Protein AF-A0A8E6EZR9-F1 (afdb_monomer_lite)

pLDDT: mean 89.99, std 11.42, range [38.41, 98.69]

Organism: NCBI:txid1123043

Foldseek 3Di:
DVVVLVVPQVVHDDDPVRVVVVVVLVVCLVVLVVLLVLLLVCLLVLLVQLLVVLCVVCVCLCVLVVCVSVVSSVVSSVLSNLLSVCLNVVPLPVCCVVPLVVVLVVLQVLQAFLVSLLSSLVSSLVSCVVRGDPSSNVSSVVSSVSSSVSSSPHDGGQAHSNRHGDDDPPPDD

Radius of gyration: 18.85 Å; chains: 1; bounding box: 46×44×54 Å

InterPro domains:
  IPR009050 Globin-like superfamily [SSF46458] (4-151)
  IPR038719 Phycobilisome, alpha/beta subunit superfamily [G3DSA:1.10.490.20] (5-151)

Structure (mmCIF, N/CA/C/O backbone):
data_AF-A0A8E6EZR9-F1
#
_entry.id   AF-A0A8E6EZR9-F1
#
loop_
_atom_site.group_PDB
_atom_site.id
_atom_site.type_symbol
_atom_site.label_atom_id
_atom_site.label_alt_id
_atom_site.label_comp_id
_atom_site.label_asym_id
_atom_site.label_entity_id
_atom_site.label_seq_id
_atom_site.pdbx_PDB_ins_code
_atom_site.Cartn_x
_atom_site.Cartn_y
_atom_site.Cartn_z
_atom_site.occupancy
_atom_site.B_iso_or_equiv
_atom_site.auth_seq_id
_atom_site.auth_comp_id
_atom_site.auth_asym_id
_atom_site.auth_atom_id
_atom_site.pdbx_PDB_model_num
ATOM 1 N N . MET A 1 1 ? -11.235 -4.257 12.225 1.00 74.94 1 MET A N 1
ATOM 2 C CA . MET A 1 1 ? -11.793 -4.256 13.586 1.00 74.94 1 MET A CA 1
ATOM 3 C C . MET A 1 1 ? -13.314 -4.415 13.587 1.00 74.94 1 MET A C 1
ATOM 5 O O . MET A 1 1 ? -13.759 -5.482 13.986 1.00 74.94 1 MET A O 1
ATOM 9 N N . LEU A 1 2 ? -14.113 -3.450 13.100 1.00 75.44 2 LEU A N 1
ATOM 10 C CA . LEU A 1 2 ? -15.592 -3.523 13.154 1.00 75.44 2 LEU A CA 1
ATOM 11 C C . LEU A 1 2 ? -16.175 -4.820 12.567 1.00 75.44 2 LEU A C 1
ATOM 13 O O . LEU A 1 2 ? -16.961 -5.485 13.233 1.00 75.44 2 LEU A O 1
ATOM 17 N N . LEU A 1 3 ? -15.728 -5.221 11.371 1.00 74.12 3 LEU A N 1
ATOM 18 C CA . LEU A 1 3 ? -16.128 -6.487 10.741 1.00 74.12 3 LEU A CA 1
ATOM 19 C C . LEU A 1 3 ? -15.802 -7.704 11.621 1.00 74.12 3 LEU A C 1
ATOM 21 O O . LEU A 1 3 ? -16.668 -8.536 11.846 1.00 74.12 3 LEU A O 1
ATOM 25 N N . SER A 1 4 ? -14.585 -7.771 12.175 1.00 74.31 4 SER A N 1
ATOM 26 C CA . SER A 1 4 ? -14.148 -8.868 13.058 1.00 74.31 4 SER A CA 1
ATOM 27 C C . SER A 1 4 ? -14.958 -8.931 14.352 1.00 74.31 4 SER A C 1
ATOM 29 O O . SER A 1 4 ? -15.249 -10.012 14.854 1.00 74.31 4 SER A O 1
ATOM 31 N N . VAL A 1 5 ? -15.334 -7.775 14.905 1.00 75.56 5 VAL A N 1
ATOM 32 C CA . VAL A 1 5 ? -16.193 -7.721 16.087 1.00 75.56 5 VAL A CA 1
ATOM 33 C C . VAL A 1 5 ? -17.591 -8.216 15.734 1.00 75.56 5 VAL A C 1
ATOM 35 O O . VAL A 1 5 ? -18.089 -9.106 16.410 1.00 75.56 5 VAL A O 1
ATOM 38 N N . MET A 1 6 ? -18.196 -7.717 14.653 1.00 75.62 6 MET A N 1
ATOM 39 C CA . MET A 1 6 ? -19.554 -8.102 14.250 1.00 75.62 6 MET A CA 1
ATOM 40 C C . MET A 1 6 ? -19.678 -9.589 13.899 1.00 75.62 6 MET A C 1
ATOM 42 O O . MET A 1 6 ? -20.659 -10.212 14.291 1.00 75.62 6 MET A O 1
ATOM 46 N N . THR A 1 7 ? -18.685 -10.186 13.235 1.00 75.25 7 THR A N 1
ATOM 47 C CA . THR A 1 7 ? -18.710 -11.622 12.904 1.00 75.25 7 THR A CA 1
ATOM 48 C C . THR A 1 7 ? -18.542 -12.529 14.126 1.00 75.25 7 THR A C 1
ATOM 50 O O . THR A 1 7 ? -18.990 -13.669 14.102 1.00 75.25 7 THR A O 1
ATOM 53 N N . LYS A 1 8 ? -17.942 -12.036 15.218 1.00 76.81 8 LYS A N 1
ATOM 54 C CA . LYS A 1 8 ? -17.732 -12.786 16.475 1.00 76.81 8 LYS A CA 1
ATOM 55 C C . LYS A 1 8 ? -18.881 -12.660 17.481 1.00 76.81 8 LYS A C 1
ATOM 57 O O . LYS A 1 8 ? -18.795 -13.236 18.573 1.00 76.81 8 LYS A O 1
ATOM 62 N N . LEU A 1 9 ? -19.917 -11.885 17.159 1.00 81.06 9 LEU A N 1
ATOM 63 C CA . LEU A 1 9 ? -21.064 -11.627 18.036 1.00 81.06 9 LEU A CA 1
ATOM 64 C C . LEU A 1 9 ? -22.177 -12.678 17.938 1.00 81.06 9 LEU A C 1
ATOM 66 O O . LEU A 1 9 ? -23.271 -12.410 18.416 1.00 81.06 9 LEU A O 1
ATOM 70 N N . ASP A 1 10 ? -21.903 -13.859 17.381 1.00 73.94 10 ASP A N 1
ATOM 71 C CA . ASP A 1 10 ? -22.851 -14.968 17.192 1.00 73.94 10 ASP A CA 1
ATOM 72 C C . ASP A 1 10 ? -23.812 -15.174 18.388 1.00 73.94 10 ASP A C 1
ATOM 74 O O . ASP A 1 10 ? -23.461 -15.768 19.408 1.00 73.94 10 ASP A O 1
ATOM 78 N N . GLY A 1 11 ? -25.002 -14.567 18.308 1.00 76.31 11 GLY A N 1
ATOM 79 C CA . GLY A 1 11 ? -26.046 -14.599 19.338 1.00 76.31 11 GLY A CA 1
ATOM 80 C C . GLY A 1 11 ? -25.739 -13.929 20.689 1.00 76.31 11 GLY A C 1
ATOM 81 O O . GLY A 1 11 ? -26.548 -14.052 21.608 1.00 76.31 11 GLY A O 1
ATOM 82 N N . ARG A 1 12 ? -24.614 -13.221 20.860 1.00 90.06 12 ARG A N 1
ATOM 83 C CA . ARG A 1 12 ? -24.206 -12.637 22.155 1.00 90.06 12 ARG A CA 1
ATOM 84 C C . ARG A 1 12 ? -23.952 -11.134 22.090 1.00 90.06 12 ARG A C 1
ATOM 86 O O . ARG A 1 12 ? -23.591 -10.579 21.059 1.00 90.06 12 ARG A O 1
ATOM 93 N N . TYR A 1 13 ? -24.032 -10.475 23.243 1.00 88.62 13 TYR A N 1
ATOM 94 C CA . TYR A 1 13 ? -23.598 -9.086 23.388 1.00 88.62 13 TYR A CA 1
ATOM 95 C C . TYR A 1 13 ? -22.071 -8.963 23.516 1.00 88.62 13 TYR A C 1
ATOM 97 O O . TYR A 1 13 ? -21.358 -9.915 23.860 1.00 88.62 13 TYR A O 1
ATOM 105 N N . LEU A 1 14 ? -21.567 -7.749 23.268 1.00 86.81 14 LEU A N 1
ATOM 106 C CA . LEU A 1 14 ? -20.156 -7.413 23.462 1.00 86.81 14 LEU A CA 1
ATOM 107 C C . LEU A 1 14 ? -19.743 -7.597 24.925 1.00 86.81 14 LEU A C 1
ATOM 109 O O . LEU A 1 14 ? -20.452 -7.190 25.848 1.00 86.81 14 LEU A O 1
ATOM 113 N N . LYS A 1 15 ? -18.548 -8.141 25.141 1.00 89.88 15 LYS A N 1
ATOM 114 C CA . LYS A 1 15 ? -17.879 -8.175 26.447 1.00 89.88 15 LYS A CA 1
ATOM 115 C C . LYS A 1 15 ? -17.248 -6.812 26.752 1.00 89.88 15 LYS A C 1
ATOM 117 O O . LYS A 1 15 ? -17.028 -5.998 25.857 1.00 89.88 15 LYS A O 1
ATOM 122 N N . SER A 1 16 ? -16.904 -6.558 28.018 1.00 89.75 16 SER A N 1
ATOM 123 C CA . SER A 1 16 ? -16.287 -5.285 28.438 1.00 89.75 16 SER A CA 1
ATOM 124 C C . SER A 1 16 ? -15.002 -4.957 27.674 1.00 89.75 16 SER A C 1
ATOM 126 O O . SER A 1 16 ? -14.818 -3.811 27.277 1.00 89.75 16 SER A O 1
ATOM 128 N N . ARG A 1 17 ? -14.160 -5.965 27.410 1.00 88.88 17 ARG A N 1
ATOM 129 C CA . ARG A 1 17 ? -12.937 -5.811 26.612 1.00 88.88 17 ARG A CA 1
ATOM 130 C C . ARG A 1 17 ? -13.237 -5.384 25.172 1.00 88.88 17 ARG A C 1
ATOM 132 O O . ARG A 1 17 ? -12.706 -4.386 24.718 1.00 88.88 17 ARG A O 1
ATOM 139 N N . GLU A 1 18 ? -14.165 -6.063 24.502 1.00 89.62 18 GLU A N 1
ATOM 140 C CA . GLU A 1 18 ? -14.526 -5.763 23.107 1.00 89.62 18 GLU A CA 1
ATOM 141 C C . GLU A 1 18 ? -15.159 -4.368 22.962 1.00 89.62 18 GLU A C 1
ATOM 143 O O . GLU A 1 18 ? -14.933 -3.678 21.971 1.00 89.62 18 GLU A O 1
ATOM 148 N N . ARG A 1 19 ? -15.914 -3.906 23.972 1.00 89.94 19 ARG A N 1
ATOM 149 C CA . ARG A 1 19 ? -16.398 -2.515 24.028 1.00 89.94 19 ARG A CA 1
ATOM 150 C C . ARG A 1 19 ? -15.259 -1.505 24.170 1.00 89.94 19 ARG A C 1
ATOM 152 O O . ARG A 1 19 ? -15.326 -0.437 23.564 1.00 89.94 19 ARG A O 1
ATOM 159 N N . ALA A 1 20 ? -14.248 -1.815 24.981 1.00 90.06 20 ALA A N 1
ATOM 160 C CA . ALA A 1 20 ? -13.077 -0.958 25.142 1.00 90.06 20 ALA A CA 1
ATOM 161 C C . ALA A 1 20 ? -12.277 -0.870 23.834 1.00 90.06 20 ALA A C 1
ATOM 163 O O . ALA A 1 20 ? -11.956 0.237 23.406 1.00 90.06 20 ALA A O 1
ATOM 164 N N . ASP A 1 21 ? -12.067 -2.002 23.158 1.00 88.75 21 ASP A N 1
ATOM 165 C CA . ASP A 1 21 ? -11.402 -2.068 21.851 1.00 88.75 21 ASP A CA 1
ATOM 166 C C . ASP A 1 21 ? -12.178 -1.257 20.794 1.00 88.75 21 ASP A C 1
ATOM 168 O O . ASP A 1 21 ? -11.597 -0.457 20.057 1.00 88.75 21 ASP A O 1
ATOM 172 N N . LEU A 1 22 ? -13.513 -1.374 20.776 1.00 90.44 22 LEU A N 1
ATOM 173 C CA . LEU A 1 22 ? -14.382 -0.576 19.906 1.00 90.44 22 LEU A CA 1
ATOM 174 C C . LEU A 1 22 ? -14.254 0.927 20.174 1.00 90.44 22 LEU A C 1
ATOM 176 O O . LEU A 1 22 ? -14.112 1.713 19.237 1.00 90.44 22 LEU A O 1
ATOM 180 N N . LYS A 1 23 ? -14.271 1.337 21.445 1.00 92.25 23 LYS A N 1
ATOM 181 C CA . LYS A 1 23 ? -14.110 2.743 21.832 1.00 92.25 23 LYS A CA 1
ATOM 182 C C . LYS A 1 23 ? -12.732 3.282 21.443 1.00 92.25 23 LYS A C 1
ATOM 184 O O . LYS A 1 23 ? -12.648 4.404 20.947 1.00 92.25 23 LYS A O 1
ATOM 189 N N . ALA A 1 24 ? -11.678 2.489 21.634 1.00 90.88 24 ALA A N 1
ATOM 190 C CA . ALA A 1 24 ? -10.321 2.849 21.239 1.00 90.88 24 ALA A CA 1
ATOM 191 C C . ALA A 1 24 ? -10.232 3.074 19.724 1.00 90.88 24 ALA A C 1
ATOM 193 O O . ALA A 1 24 ? -9.795 4.139 19.293 1.00 90.88 24 ALA A O 1
ATOM 194 N N . TYR A 1 25 ? -10.746 2.139 18.920 1.00 91.25 25 TYR A N 1
ATOM 195 C CA . TYR A 1 25 ? -10.793 2.287 17.465 1.00 91.25 25 TYR A CA 1
ATOM 196 C C . TYR A 1 25 ? -11.567 3.531 17.026 1.00 91.25 25 TYR A C 1
ATOM 198 O O . TYR A 1 25 ? -11.059 4.298 16.208 1.00 91.25 25 TYR A O 1
ATOM 206 N N . ILE A 1 26 ? -12.754 3.775 17.598 1.00 93.31 26 ILE A N 1
ATOM 207 C CA . ILE A 1 26 ? -13.555 4.974 17.300 1.00 93.31 26 ILE A CA 1
ATOM 208 C C . ILE A 1 26 ? -12.745 6.248 17.570 1.00 93.31 26 ILE A C 1
ATOM 210 O O . ILE A 1 26 ? -12.781 7.177 16.763 1.00 93.31 26 ILE A O 1
ATOM 214 N N . GLY A 1 27 ? -11.947 6.266 18.642 1.00 93.69 27 GLY A N 1
ATOM 215 C CA . GLY A 1 27 ? -11.024 7.362 18.944 1.00 93.69 27 GLY A CA 1
ATOM 216 C C . GLY A 1 27 ? -9.974 7.623 17.854 1.00 93.69 27 GLY A C 1
ATOM 217 O O . GLY A 1 27 ? -9.514 8.753 17.715 1.00 93.69 27 GLY A O 1
ATOM 218 N N . THR A 1 28 ? -9.633 6.623 17.035 1.00 93.69 28 THR A N 1
ATOM 219 C CA . THR A 1 28 ? -8.653 6.752 15.938 1.00 93.69 28 THR A CA 1
ATOM 220 C C . THR A 1 28 ? -9.266 7.132 14.586 1.00 93.69 28 THR A C 1
ATOM 222 O O . THR A 1 28 ? -8.535 7.557 13.688 1.00 93.69 28 THR A O 1
ATOM 225 N N . ILE A 1 29 ? -10.592 7.017 14.420 1.00 94.56 29 ILE A N 1
ATOM 226 C CA . ILE A 1 29 ? -11.272 7.159 13.117 1.00 94.56 29 ILE A CA 1
ATOM 227 C C . ILE A 1 29 ? -10.974 8.501 12.454 1.00 94.56 29 ILE A C 1
ATOM 229 O O . ILE A 1 29 ? -10.740 8.543 11.249 1.00 94.56 29 ILE A O 1
ATOM 233 N N . ARG A 1 30 ? -10.955 9.600 13.219 1.00 95.81 30 ARG A N 1
ATOM 234 C CA . ARG A 1 30 ? -10.689 10.931 12.657 1.00 95.81 30 ARG A CA 1
ATOM 235 C C . ARG A 1 30 ? -9.310 10.991 11.999 1.00 95.81 30 ARG A C 1
ATOM 237 O O . ARG A 1 30 ? -9.210 11.439 10.862 1.00 95.81 30 ARG A O 1
ATOM 244 N N . ASN A 1 31 ? -8.280 10.497 12.683 1.00 96.06 31 ASN A N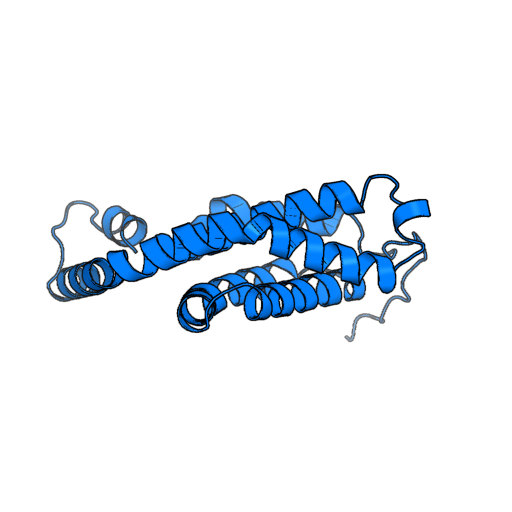 1
ATOM 245 C CA . ASN A 1 31 ? -6.910 10.504 12.172 1.00 96.06 31 ASN A CA 1
ATOM 246 C C . ASN A 1 31 ? -6.770 9.560 10.974 1.00 96.06 31 ASN A C 1
ATOM 248 O O . ASN A 1 31 ? -6.219 9.954 9.951 1.00 96.06 31 ASN A O 1
ATOM 252 N N . ARG A 1 32 ? -7.352 8.354 11.054 1.00 96.94 32 ARG A N 1
ATOM 253 C CA . ARG A 1 32 ? -7.365 7.393 9.938 1.00 96.94 32 ARG A CA 1
ATOM 254 C C . ARG A 1 32 ? -8.089 7.942 8.712 1.00 96.94 32 ARG A C 1
ATOM 256 O O . ARG A 1 32 ? -7.632 7.713 7.600 1.00 96.94 32 ARG A O 1
ATOM 263 N N . ARG A 1 33 ? -9.184 8.686 8.893 1.00 97.44 33 ARG A N 1
ATOM 264 C CA . ARG A 1 33 ? -9.895 9.355 7.795 1.00 97.44 33 ARG A CA 1
ATOM 265 C C . ARG A 1 33 ? -9.042 10.452 7.159 1.00 97.44 33 ARG A C 1
ATOM 267 O O . ARG A 1 33 ? -8.943 10.490 5.940 1.00 97.44 33 ARG A O 1
ATOM 274 N N . THR A 1 34 ? -8.409 11.310 7.958 1.00 98.19 34 THR A N 1
ATOM 275 C CA . THR A 1 34 ? -7.500 12.343 7.432 1.00 98.19 34 THR A CA 1
ATOM 276 C C . THR A 1 34 ? -6.363 11.716 6.622 1.00 98.19 34 THR A C 1
ATOM 278 O O . THR A 1 34 ? -6.114 12.137 5.493 1.00 98.19 34 THR A O 1
ATOM 281 N N . ALA A 1 35 ? -5.735 10.668 7.162 1.00 98.38 35 ALA A N 1
ATOM 282 C CA . ALA A 1 35 ? -4.708 9.894 6.472 1.00 98.38 35 ALA A CA 1
ATOM 283 C C . ALA A 1 35 ? -5.244 9.270 5.174 1.00 98.38 35 ALA A C 1
ATOM 285 O O . ALA A 1 35 ? -4.608 9.360 4.129 1.00 98.38 35 ALA A O 1
ATOM 286 N N . TYR A 1 36 ? -6.449 8.698 5.204 1.00 98.38 36 TYR A N 1
ATOM 287 C CA . TYR A 1 36 ? -7.104 8.123 4.029 1.00 98.38 36 TYR A CA 1
ATOM 288 C C . TYR A 1 36 ? -7.313 9.152 2.908 1.00 98.38 36 TYR A C 1
ATOM 290 O O . TYR A 1 36 ? -6.994 8.882 1.750 1.00 98.38 36 TYR A O 1
ATOM 298 N N . ASP A 1 37 ? -7.799 10.348 3.246 1.00 98.38 37 ASP A N 1
ATOM 299 C CA . ASP A 1 37 ? -8.022 11.432 2.283 1.00 98.38 37 ASP A CA 1
ATOM 300 C C . ASP A 1 37 ? -6.700 11.972 1.703 1.00 98.38 37 ASP A C 1
ATOM 302 O O . ASP A 1 37 ? -6.632 12.380 0.539 1.00 98.38 37 ASP A O 1
ATOM 306 N N . GLU A 1 38 ? -5.624 11.979 2.491 1.00 98.62 38 GLU A N 1
ATOM 307 C CA . GLU A 1 38 ? -4.275 12.261 1.998 1.00 98.62 38 GLU A CA 1
ATOM 308 C C . GLU A 1 38 ? -3.796 11.184 1.018 1.00 98.62 38 GLU A C 1
ATOM 310 O O . GLU A 1 38 ? -3.457 11.513 -0.122 1.00 98.62 38 GLU A O 1
ATOM 315 N N . ILE A 1 39 ? -3.841 9.908 1.417 1.00 98.62 39 ILE A N 1
ATOM 316 C CA . ILE A 1 39 ? -3.394 8.780 0.591 1.00 98.62 39 ILE A CA 1
ATOM 317 C C . ILE A 1 39 ? -4.148 8.759 -0.735 1.00 98.62 39 ILE A C 1
ATOM 319 O O . ILE A 1 39 ? -3.526 8.654 -1.787 1.00 98.62 39 ILE A O 1
ATOM 323 N N . ARG A 1 40 ? -5.470 8.963 -0.718 1.00 98.19 40 ARG A N 1
ATOM 324 C CA . ARG A 1 40 ? -6.290 9.031 -1.935 1.00 98.19 40 ARG A CA 1
ATOM 325 C C . ARG A 1 40 ? -5.783 10.079 -2.933 1.00 98.19 40 ARG A C 1
ATOM 327 O O . ARG A 1 40 ? -5.825 9.841 -4.135 1.00 98.19 40 ARG A O 1
ATOM 334 N N . ARG A 1 41 ? -5.313 11.237 -2.459 1.00 98.44 41 ARG A N 1
ATOM 335 C CA . ARG A 1 41 ? -4.768 12.307 -3.318 1.00 98.44 41 ARG A CA 1
ATOM 336 C C . ARG A 1 41 ? -3.347 12.014 -3.798 1.00 98.44 41 ARG A C 1
ATOM 338 O O . ARG A 1 41 ? -2.942 12.534 -4.833 1.00 98.44 41 ARG A O 1
ATOM 345 N N . LYS A 1 42 ? -2.590 11.215 -3.046 1.00 98.50 42 LYS A N 1
ATOM 346 C CA . LYS A 1 42 ? -1.176 10.911 -3.306 1.00 98.50 42 LYS A CA 1
ATOM 347 C C . LYS A 1 42 ? -0.940 9.551 -3.966 1.00 98.50 42 LYS A C 1
ATOM 349 O O . LYS A 1 42 ? 0.166 9.310 -4.433 1.00 98.50 42 LYS A O 1
ATOM 354 N N . ALA A 1 43 ? -1.959 8.700 -4.084 1.00 98.19 43 ALA A N 1
ATOM 355 C CA . ALA A 1 43 ? -1.831 7.351 -4.633 1.00 98.19 43 ALA A CA 1
ATOM 356 C C . ALA A 1 43 ? -1.287 7.329 -6.071 1.00 98.19 43 ALA A C 1
ATOM 358 O O . ALA A 1 43 ? -0.446 6.491 -6.391 1.00 98.19 43 ALA A O 1
ATOM 359 N N . LEU A 1 44 ? -1.737 8.250 -6.933 1.00 98.25 44 LEU A N 1
ATOM 360 C CA . LEU A 1 44 ? -1.230 8.341 -8.305 1.00 98.25 44 LEU A CA 1
ATOM 361 C C . LEU A 1 44 ? 0.221 8.860 -8.347 1.00 98.25 44 LEU A C 1
ATOM 363 O O . LEU A 1 44 ? 1.049 8.151 -8.914 1.00 98.25 44 LEU A O 1
ATOM 367 N N . PRO A 1 45 ? 0.575 9.985 -7.688 1.00 98.50 45 PRO A N 1
ATOM 368 C CA . PRO A 1 45 ? 1.972 10.413 -7.565 1.00 98.50 45 PRO A CA 1
ATOM 369 C C . PRO A 1 45 ? 2.922 9.328 -7.036 1.00 98.50 45 PRO A C 1
ATOM 371 O O . PRO A 1 45 ? 4.022 9.159 -7.557 1.00 98.50 45 PRO A O 1
ATOM 374 N N . VAL A 1 46 ? 2.487 8.547 -6.040 1.00 98.69 46 VAL A N 1
ATOM 375 C CA . VAL A 1 46 ? 3.249 7.399 -5.524 1.00 98.69 46 VAL A CA 1
ATOM 376 C C . VAL A 1 46 ? 3.485 6.370 -6.630 1.00 98.69 46 VAL A C 1
ATOM 378 O O . VAL A 1 46 ? 4.622 5.961 -6.852 1.00 98.69 46 VAL A O 1
ATOM 381 N N . ALA A 1 47 ? 2.434 5.964 -7.348 1.00 98.62 47 ALA A N 1
ATOM 382 C CA . ALA A 1 47 ? 2.547 4.984 -8.424 1.00 98.62 47 ALA A CA 1
ATOM 383 C C . ALA A 1 47 ? 3.456 5.465 -9.566 1.00 98.62 47 ALA A C 1
ATOM 385 O O . ALA A 1 47 ? 4.298 4.706 -10.045 1.00 98.62 47 ALA A O 1
ATOM 386 N N . GLU A 1 48 ? 3.334 6.727 -9.971 1.00 98.31 48 GLU A N 1
ATOM 387 C CA . GLU A 1 48 ? 4.193 7.339 -10.989 1.00 98.31 48 GLU A CA 1
ATOM 388 C C . GLU A 1 48 ? 5.661 7.361 -10.552 1.00 98.31 48 GLU A C 1
ATOM 390 O O . GLU A 1 48 ? 6.535 6.993 -11.339 1.00 98.31 48 GLU A O 1
ATOM 395 N N . GLY A 1 49 ? 5.931 7.702 -9.288 1.00 98.56 49 GLY A N 1
ATOM 396 C CA . GLY A 1 49 ? 7.273 7.656 -8.711 1.00 98.56 49 GLY A CA 1
ATOM 397 C C . GLY A 1 49 ? 7.879 6.250 -8.733 1.00 98.56 49 GLY A C 1
ATOM 398 O O . GLY A 1 49 ? 9.040 6.085 -9.110 1.00 98.56 49 GLY A O 1
ATOM 399 N N . VAL A 1 50 ? 7.087 5.221 -8.408 1.00 98.62 50 VAL A N 1
ATOM 400 C CA . VAL A 1 50 ? 7.542 3.820 -8.466 1.00 98.62 50 VAL A CA 1
ATOM 401 C C . VAL A 1 50 ? 7.904 3.434 -9.893 1.00 98.62 50 VAL A C 1
ATOM 403 O O . VAL A 1 50 ? 8.989 2.914 -10.148 1.00 98.62 50 VAL A O 1
ATOM 406 N N . ILE A 1 51 ? 7.015 3.712 -10.846 1.00 98.25 51 ILE A N 1
ATOM 407 C CA . ILE A 1 51 ? 7.233 3.341 -12.244 1.00 98.25 51 ILE A CA 1
ATOM 408 C C . ILE A 1 51 ? 8.385 4.129 -12.873 1.00 98.25 51 ILE A C 1
ATOM 410 O O . ILE A 1 51 ? 9.122 3.565 -13.682 1.00 98.25 51 ILE A O 1
ATOM 414 N N . ALA A 1 52 ? 8.604 5.385 -12.482 1.00 98.06 52 ALA A N 1
ATOM 415 C CA . ALA A 1 52 ? 9.769 6.151 -12.913 1.00 98.06 52 ALA A CA 1
ATOM 416 C C . ALA A 1 52 ? 11.085 5.481 -12.480 1.00 98.06 52 ALA A C 1
ATOM 418 O O . ALA A 1 52 ? 12.005 5.358 -13.290 1.00 98.06 52 ALA A O 1
ATOM 419 N N . GLU A 1 53 ? 11.166 4.987 -11.243 1.00 97.62 53 GLU A N 1
ATOM 420 C CA . GLU A 1 53 ? 12.336 4.247 -10.757 1.00 97.62 53 GLU A CA 1
ATOM 421 C C . GLU A 1 53 ? 12.500 2.893 -11.460 1.00 97.62 53 GLU A C 1
ATOM 423 O O . GLU A 1 53 ? 13.611 2.538 -11.868 1.00 97.62 53 GLU A O 1
ATOM 428 N N . GLN A 1 54 ? 11.403 2.169 -11.704 1.00 96.88 54 GLN A N 1
ATOM 429 C CA . GLN A 1 54 ? 11.463 0.905 -12.445 1.00 96.88 54 GLN A CA 1
ATOM 430 C C . GLN A 1 54 ? 11.903 1.092 -13.898 1.00 96.88 54 GLN A C 1
ATOM 432 O O . GLN A 1 54 ? 12.704 0.306 -14.397 1.00 96.88 54 GLN A O 1
ATOM 437 N N . ARG A 1 55 ? 11.453 2.155 -14.577 1.00 95.81 55 ARG A N 1
ATOM 438 C CA . ARG A 1 55 ? 11.893 2.482 -15.944 1.00 95.81 55 ARG A CA 1
ATOM 439 C C . ARG A 1 55 ? 13.395 2.744 -16.022 1.00 95.81 55 ARG A C 1
ATOM 441 O O . ARG A 1 55 ? 14.024 2.328 -16.991 1.00 95.81 55 ARG A O 1
ATOM 448 N N . LYS A 1 56 ? 13.972 3.405 -15.012 1.00 96.12 56 LYS A N 1
ATOM 449 C CA . LYS A 1 56 ? 15.423 3.643 -14.936 1.00 96.12 56 LYS A CA 1
ATOM 450 C C . LYS A 1 56 ? 16.199 2.348 -14.697 1.00 96.12 56 LYS A C 1
ATOM 452 O O . LYS A 1 56 ? 17.240 2.146 -15.311 1.00 96.12 56 LYS A O 1
ATOM 457 N N . ARG A 1 57 ? 15.703 1.485 -13.803 1.00 96.31 57 ARG A N 1
ATOM 458 C CA . ARG A 1 57 ? 16.393 0.249 -13.402 1.00 96.31 57 ARG A CA 1
ATOM 459 C C . ARG A 1 57 ? 16.271 -0.874 -14.432 1.00 96.31 57 ARG A C 1
ATOM 461 O O . ARG A 1 57 ? 17.226 -1.617 -14.630 1.00 96.31 57 ARG A O 1
ATOM 468 N N . TYR A 1 58 ? 15.128 -0.962 -15.108 1.00 94.94 58 TYR A N 1
ATOM 469 C CA . TYR A 1 58 ? 14.798 -2.010 -16.075 1.00 94.94 58 TYR A CA 1
ATOM 470 C C . TYR A 1 58 ? 14.375 -1.410 -17.428 1.00 94.94 58 TYR A C 1
ATOM 472 O O . TYR A 1 58 ? 13.222 -1.557 -17.847 1.00 94.94 58 TYR A O 1
ATOM 480 N N . PRO A 1 59 ? 15.285 -0.734 -18.153 1.00 91.25 59 PRO A N 1
ATOM 481 C CA . PRO A 1 59 ? 14.946 -0.024 -19.390 1.00 91.25 59 PRO A CA 1
ATOM 482 C C . PRO A 1 59 ? 14.451 -0.952 -20.512 1.00 91.25 59 PRO A C 1
ATOM 484 O O . PRO A 1 59 ? 13.638 -0.549 -21.344 1.00 91.25 59 PRO A O 1
ATOM 487 N N . ASP A 1 60 ? 14.890 -2.213 -20.524 1.00 91.38 60 ASP A N 1
ATOM 488 C CA . ASP A 1 60 ? 14.477 -3.200 -21.528 1.00 91.38 60 ASP A CA 1
ATOM 489 C C . ASP A 1 60 ? 13.097 -3.814 -21.254 1.00 91.38 60 ASP A C 1
ATOM 491 O O . ASP A 1 60 ? 12.511 -4.425 -22.150 1.00 91.38 60 ASP A O 1
ATOM 495 N N . PHE A 1 61 ? 12.530 -3.615 -20.059 1.00 91.06 61 PHE A N 1
ATOM 496 C CA . PHE A 1 61 ? 11.233 -4.185 -19.693 1.00 91.06 61 PHE A CA 1
ATOM 497 C C . PHE A 1 61 ? 10.122 -3.754 -20.656 1.00 91.06 61 PHE A C 1
ATOM 499 O O . PHE A 1 61 ? 9.343 -4.591 -21.103 1.00 91.06 61 PHE A O 1
ATOM 506 N N . ALA A 1 62 ? 10.092 -2.480 -21.066 1.00 88.81 62 ALA A N 1
ATOM 507 C CA . ALA A 1 62 ? 9.101 -1.978 -22.024 1.00 88.81 62 ALA A CA 1
ATOM 508 C C . ALA A 1 62 ? 9.202 -2.641 -23.407 1.00 88.81 62 ALA A C 1
ATOM 510 O O . ALA A 1 62 ? 8.193 -2.774 -24.093 1.00 88.81 62 ALA A O 1
ATOM 511 N N . LYS A 1 63 ? 10.393 -3.091 -23.824 1.00 90.12 63 LYS A N 1
ATOM 512 C CA . LYS A 1 63 ? 10.567 -3.778 -25.117 1.00 90.12 63 LYS A CA 1
ATOM 513 C C . LYS A 1 63 ? 9.899 -5.154 -25.111 1.00 90.12 63 LYS A C 1
ATOM 515 O O . LYS A 1 63 ? 9.417 -5.61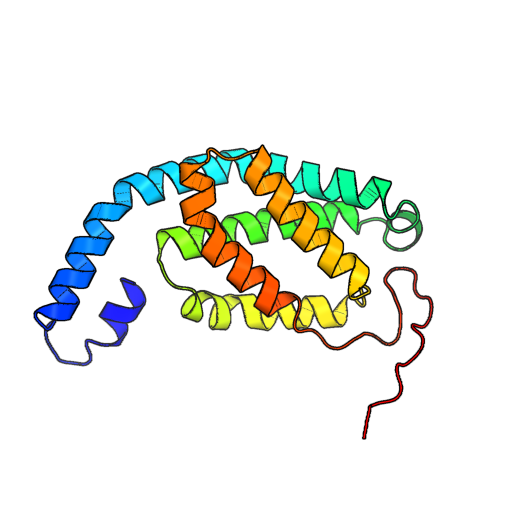7 -26.137 1.00 90.12 63 LYS A O 1
ATOM 520 N N . ILE A 1 64 ? 9.867 -5.795 -23.944 1.00 88.62 64 ILE A N 1
ATOM 521 C CA . ILE A 1 64 ? 9.400 -7.174 -23.742 1.00 88.62 64 ILE A CA 1
ATOM 522 C C . ILE A 1 64 ? 7.941 -7.190 -23.264 1.00 88.62 64 ILE A C 1
ATOM 524 O O . ILE A 1 64 ? 7.162 -8.086 -23.593 1.00 88.62 64 ILE A O 1
ATOM 528 N N . ARG A 1 65 ? 7.544 -6.162 -22.510 1.00 88.88 65 ARG A N 1
ATOM 529 C CA . ARG A 1 65 ? 6.200 -5.921 -21.983 1.00 88.88 65 ARG A CA 1
ATOM 530 C C . ARG A 1 65 ? 5.755 -4.501 -22.378 1.00 88.88 65 ARG A C 1
ATOM 532 O O . ARG A 1 65 ? 5.794 -3.608 -21.533 1.00 88.88 65 ARG A O 1
ATOM 539 N N . PRO A 1 66 ? 5.269 -4.280 -23.617 1.00 88.81 66 PRO A N 1
ATOM 540 C CA . PRO A 1 66 ? 4.944 -2.940 -24.128 1.00 88.81 66 PRO A CA 1
ATOM 541 C C . PRO A 1 66 ? 3.949 -2.139 -23.284 1.00 88.81 66 PRO A C 1
ATOM 543 O O . PRO A 1 66 ? 4.014 -0.921 -23.271 1.00 88.81 66 PRO A O 1
ATOM 546 N N . GLN A 1 67 ? 3.053 -2.827 -22.569 1.00 92.81 67 GLN A N 1
ATOM 547 C CA . GLN A 1 67 ? 2.060 -2.222 -21.669 1.00 92.81 67 GLN A CA 1
ATOM 548 C C . GLN A 1 67 ? 2.363 -2.470 -20.180 1.00 92.81 67 GLN A C 1
ATOM 550 O O . GLN A 1 67 ? 1.493 -2.331 -19.318 1.00 92.81 67 GLN A O 1
ATOM 555 N N . GLY A 1 68 ? 3.552 -2.993 -19.870 1.00 91.88 68 GLY A N 1
ATOM 556 C CA . GLY A 1 68 ? 3.885 -3.472 -18.532 1.00 91.88 68 GLY A CA 1
ATOM 557 C C . GLY A 1 68 ? 3.922 -2.339 -17.513 1.00 91.88 68 GLY A C 1
ATOM 558 O O . GLY A 1 68 ? 3.435 -2.504 -16.399 1.00 91.88 68 GLY A O 1
ATOM 559 N N . PHE A 1 69 ? 4.447 -1.178 -17.907 1.00 93.69 69 PHE A N 1
ATOM 560 C CA . PHE A 1 69 ? 4.546 -0.023 -17.022 1.00 93.69 69 PHE A CA 1
ATOM 561 C C . PHE A 1 69 ? 3.193 0.651 -16.783 1.00 93.69 69 PHE A C 1
ATOM 563 O O . PHE A 1 69 ? 2.908 0.989 -15.642 1.00 93.69 69 PHE A O 1
ATOM 570 N N . GLU A 1 70 ? 2.331 0.793 -17.796 1.00 94.50 70 GLU A N 1
ATOM 571 C CA . GLU A 1 70 ? 0.985 1.354 -17.607 1.00 94.50 70 GLU A CA 1
ATOM 572 C C . GLU A 1 70 ? 0.142 0.465 -16.682 1.00 94.50 70 GLU A C 1
ATOM 574 O O . GLU A 1 70 ? -0.537 0.958 -15.777 1.00 94.50 70 GLU A O 1
ATOM 579 N N . LYS A 1 71 ? 0.228 -0.862 -16.865 1.00 94.88 71 LYS A N 1
ATOM 580 C CA . LYS A 1 71 ? -0.410 -1.830 -15.960 1.00 94.88 71 LYS A CA 1
ATOM 581 C C . LYS A 1 71 ? 0.181 -1.738 -14.554 1.00 94.88 71 LYS A C 1
ATOM 583 O O . LYS A 1 71 ? -0.579 -1.649 -13.597 1.00 94.88 71 LYS A O 1
ATOM 588 N N . GLY A 1 72 ? 1.506 -1.647 -14.440 1.00 95.31 72 GLY A N 1
ATOM 589 C CA . GLY A 1 72 ? 2.204 -1.449 -13.171 1.00 95.31 72 GLY A CA 1
ATOM 590 C C . GLY A 1 72 ? 1.746 -0.196 -12.419 1.00 95.31 72 GLY A C 1
ATOM 591 O O . GLY A 1 72 ? 1.481 -0.279 -11.224 1.00 95.31 72 GLY A O 1
ATOM 592 N N . THR A 1 73 ? 1.563 0.942 -13.101 1.00 97.75 73 THR A N 1
ATOM 593 C CA . THR A 1 73 ? 1.033 2.169 -12.475 1.00 97.75 73 THR A CA 1
ATOM 594 C C . THR A 1 73 ? -0.345 1.921 -11.865 1.00 97.75 73 THR A C 1
ATOM 596 O O . THR A 1 73 ? -0.584 2.244 -10.700 1.00 97.75 73 THR A O 1
ATOM 599 N N . ARG A 1 74 ? -1.258 1.315 -12.635 1.00 97.06 74 ARG A N 1
ATOM 600 C CA . ARG A 1 74 ? -2.614 0.985 -12.169 1.00 97.06 74 ARG A CA 1
ATOM 601 C C . ARG A 1 74 ? -2.575 0.039 -10.969 1.00 97.06 74 ARG A C 1
ATOM 603 O O . ARG A 1 74 ? -3.343 0.209 -10.020 1.00 97.06 74 ARG A O 1
ATOM 610 N N . ASP A 1 75 ? -1.698 -0.950 -11.020 1.00 96.62 75 ASP A N 1
ATOM 611 C CA . ASP A 1 75 ? -1.576 -1.983 -10.004 1.00 96.62 75 ASP A CA 1
ATOM 612 C C . ASP A 1 75 ? -1.006 -1.404 -8.690 1.00 96.62 75 ASP A C 1
ATOM 614 O O . ASP A 1 75 ? -1.594 -1.622 -7.632 1.00 96.62 75 ASP A O 1
ATOM 618 N N . ILE A 1 76 ? 0.035 -0.559 -8.738 1.00 98.25 76 ILE A N 1
ATOM 619 C CA . ILE A 1 76 ? 0.574 0.146 -7.554 1.00 98.25 76 ILE A CA 1
ATOM 620 C C . ILE A 1 76 ? -0.436 1.138 -6.969 1.00 98.25 76 ILE A C 1
ATOM 622 O O . ILE A 1 76 ? -0.600 1.217 -5.748 1.00 98.25 76 ILE A O 1
ATOM 626 N N . HIS A 1 77 ? -1.159 1.870 -7.819 1.00 98.19 77 HIS A N 1
ATOM 627 C CA . HIS A 1 77 ? -2.241 2.745 -7.369 1.00 98.19 77 HIS A CA 1
ATOM 628 C C . HIS A 1 77 ? -3.325 1.945 -6.625 1.00 98.19 77 HIS A C 1
ATOM 630 O O . HIS A 1 77 ? -3.777 2.336 -5.547 1.00 98.19 77 HIS A O 1
ATOM 636 N N . SER A 1 78 ? -3.706 0.785 -7.166 1.00 96.75 78 SER A N 1
ATOM 637 C CA . SER A 1 78 ? -4.699 -0.101 -6.552 1.00 96.75 78 SER A CA 1
ATOM 638 C C . SER A 1 78 ? -4.204 -0.683 -5.226 1.00 96.75 78 SER A C 1
ATOM 640 O O . SER A 1 78 ? -4.941 -0.645 -4.244 1.00 96.75 78 SER A O 1
ATOM 642 N N . LEU A 1 79 ? -2.948 -1.138 -5.156 1.00 97.50 79 LEU A N 1
ATOM 643 C CA . LEU A 1 79 ? -2.325 -1.612 -3.915 1.00 97.50 79 LEU A CA 1
ATOM 644 C C . LEU A 1 79 ? -2.273 -0.518 -2.841 1.00 97.50 79 LEU A C 1
ATOM 646 O O . LEU A 1 79 ? -2.567 -0.788 -1.679 1.00 97.50 79 LEU A O 1
ATOM 650 N N . THR A 1 80 ? -1.984 0.726 -3.228 1.00 98.50 80 THR A N 1
ATOM 651 C CA . THR A 1 80 ? -1.997 1.882 -2.316 1.00 98.50 80 THR A CA 1
ATOM 652 C C . THR A 1 80 ? -3.391 2.126 -1.739 1.00 98.50 80 THR A C 1
ATOM 654 O O . THR A 1 80 ? -3.540 2.297 -0.529 1.00 98.50 80 THR A O 1
ATOM 657 N N . ASN A 1 81 ? -4.431 2.055 -2.572 1.00 97.44 81 ASN A N 1
ATOM 658 C CA . ASN A 1 81 ? -5.815 2.178 -2.111 1.00 97.44 81 ASN A CA 1
ATOM 659 C C . ASN A 1 81 ? -6.233 1.018 -1.199 1.00 97.44 81 ASN A C 1
ATOM 661 O O . ASN A 1 81 ? -6.925 1.231 -0.205 1.00 97.44 81 ASN A O 1
ATOM 665 N N . ILE A 1 82 ? -5.804 -0.206 -1.507 1.00 97.38 82 ILE A N 1
ATOM 666 C CA . ILE A 1 82 ? -6.092 -1.387 -0.686 1.00 97.38 82 ILE A CA 1
ATOM 667 C C . ILE A 1 82 ? -5.420 -1.262 0.679 1.00 97.38 82 ILE A C 1
ATOM 669 O O . ILE A 1 82 ? -6.098 -1.426 1.691 1.00 97.38 82 ILE A O 1
ATOM 673 N N . ALA A 1 83 ? -4.146 -0.865 0.730 1.00 98.12 83 ALA A N 1
ATOM 674 C CA . ALA A 1 83 ? -3.451 -0.587 1.984 1.00 98.12 83 ALA A CA 1
ATOM 675 C C . ALA A 1 83 ? -4.174 0.494 2.808 1.00 98.12 83 ALA A C 1
ATOM 677 O O . ALA A 1 83 ? -4.364 0.334 4.014 1.00 98.12 83 ALA A O 1
ATOM 678 N N . ALA A 1 84 ? -4.653 1.562 2.160 1.00 98.12 84 ALA A N 1
ATOM 679 C CA . ALA A 1 84 ? -5.430 2.611 2.820 1.00 98.12 84 ALA A CA 1
ATOM 680 C C . ALA A 1 84 ? -6.766 2.092 3.376 1.00 98.12 84 ALA A C 1
ATOM 682 O O . ALA A 1 84 ? -7.165 2.463 4.481 1.00 98.12 84 ALA A O 1
ATOM 683 N N . ASN A 1 85 ? -7.455 1.208 2.650 1.00 96.50 85 ASN A N 1
ATOM 684 C CA . ASN A 1 85 ? -8.694 0.593 3.120 1.00 96.50 85 ASN A CA 1
ATOM 685 C C . ASN A 1 85 ? -8.444 -0.375 4.289 1.00 96.50 85 ASN A C 1
ATOM 687 O O . ASN A 1 85 ? -9.181 -0.347 5.277 1.00 96.50 85 ASN A O 1
ATOM 691 N N . MET A 1 86 ? -7.384 -1.188 4.215 1.00 96.19 86 MET A N 1
ATOM 692 C CA . MET A 1 86 ? -6.933 -2.055 5.310 1.00 96.19 86 MET A CA 1
ATOM 693 C C . MET A 1 86 ? -6.617 -1.236 6.561 1.00 96.19 86 MET A C 1
ATOM 695 O O . MET A 1 86 ? -7.033 -1.615 7.657 1.00 96.19 86 MET A O 1
ATOM 699 N N . MET A 1 87 ? -5.950 -0.089 6.390 1.00 96.75 87 MET A N 1
ATOM 700 C CA . MET A 1 87 ? -5.684 0.873 7.454 1.00 96.75 87 MET A CA 1
ATOM 701 C C . MET A 1 87 ? -6.976 1.436 8.032 1.00 96.75 87 MET A C 1
ATOM 703 O O . MET A 1 87 ? -7.183 1.376 9.240 1.00 96.75 87 MET A O 1
ATOM 707 N N . LEU A 1 88 ? -7.872 1.966 7.205 1.00 95.56 88 LEU A N 1
ATOM 708 C CA . LEU A 1 88 ? -9.111 2.565 7.689 1.00 95.56 88 LEU A CA 1
ATOM 709 C C . LEU A 1 88 ? -9.958 1.556 8.482 1.00 95.56 88 LEU A C 1
ATOM 711 O O . LEU A 1 88 ? -10.534 1.904 9.512 1.00 95.56 88 LEU A O 1
ATOM 715 N N . GLN A 1 89 ? -9.997 0.300 8.036 1.00 92.25 89 GLN A N 1
ATOM 716 C CA . GLN A 1 89 ? -10.835 -0.749 8.619 1.00 92.25 89 GLN A CA 1
ATOM 717 C C . GLN A 1 89 ? -10.138 -1.589 9.699 1.00 92.25 89 GLN A C 1
ATOM 719 O O . GLN A 1 89 ? -10.821 -2.355 10.381 1.00 92.25 89 GLN A O 1
ATOM 724 N N . GLU A 1 90 ? -8.816 -1.474 9.862 1.00 92.50 90 GLU A N 1
ATOM 725 C CA . GLU A 1 90 ? -7.972 -2.363 10.681 1.00 92.50 90 GLU A CA 1
ATOM 726 C C . GLU A 1 90 ? -8.265 -3.854 10.426 1.00 92.50 90 GLU A C 1
ATOM 728 O O . GLU A 1 90 ? -8.664 -4.583 11.339 1.00 92.50 90 GLU A O 1
ATOM 733 N N . ALA A 1 91 ? -8.193 -4.305 9.172 1.00 89.38 91 ALA A N 1
ATOM 734 C CA . ALA A 1 91 ? -8.710 -5.626 8.798 1.00 89.38 91 ALA A CA 1
ATOM 735 C C . ALA A 1 91 ? -7.827 -6.383 7.793 1.00 89.38 91 ALA A C 1
ATOM 737 O O . ALA A 1 91 ? -8.286 -6.690 6.704 1.00 89.38 91 ALA A O 1
ATOM 738 N N . THR A 1 92 ? -6.582 -6.720 8.135 1.00 91.56 92 THR A N 1
ATOM 739 C CA . THR A 1 92 ? -5.668 -7.441 7.220 1.00 91.56 92 THR A CA 1
ATOM 740 C C . THR A 1 92 ? -6.236 -8.777 6.727 1.00 91.56 92 THR A C 1
ATOM 742 O O . THR A 1 92 ? -6.350 -8.978 5.524 1.00 91.56 92 THR A O 1
ATOM 745 N N . GLU A 1 93 ? -6.723 -9.624 7.636 1.00 89.62 93 GLU A N 1
ATOM 746 C CA . GLU A 1 93 ? -7.260 -10.964 7.328 1.00 89.62 93 GLU A CA 1
ATOM 747 C C . GLU A 1 93 ? -8.423 -10.945 6.316 1.00 89.62 93 GLU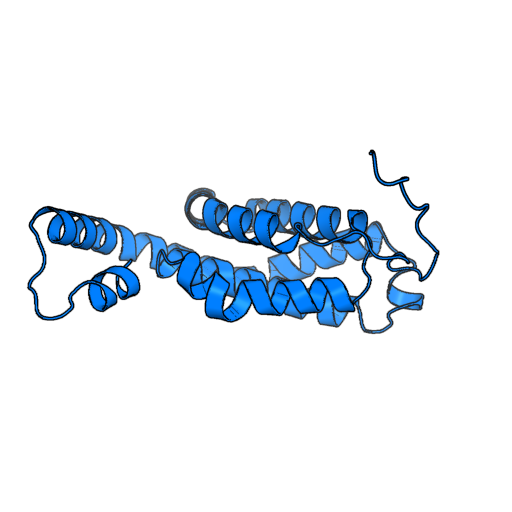 A C 1
ATOM 749 O O . GLU A 1 93 ? -8.555 -11.823 5.459 1.00 89.62 93 GLU A O 1
ATOM 754 N N . PHE A 1 94 ? -9.276 -9.917 6.391 1.00 89.56 94 PHE A N 1
ATOM 755 C CA . PHE A 1 94 ? -10.381 -9.753 5.448 1.00 89.56 94 PHE A CA 1
ATOM 756 C C . PHE A 1 94 ? -9.859 -9.487 4.031 1.00 89.56 94 PHE A C 1
ATOM 758 O O . PHE A 1 94 ? -10.328 -10.096 3.074 1.00 89.56 94 PHE A O 1
ATOM 765 N N . TYR A 1 95 ? -8.859 -8.615 3.887 1.00 93.31 95 TYR A N 1
ATOM 766 C CA . TYR A 1 95 ? -8.264 -8.338 2.579 1.00 93.31 95 TYR A CA 1
ATOM 767 C C . TYR A 1 95 ? -7.411 -9.500 2.074 1.00 93.31 95 TYR A C 1
ATOM 769 O O . TYR A 1 95 ? -7.360 -9.707 0.865 1.00 93.31 95 TYR A O 1
ATOM 777 N N . ASP A 1 96 ? -6.818 -10.299 2.960 1.00 93.00 96 ASP A N 1
ATOM 778 C CA . ASP A 1 96 ? -6.062 -11.483 2.551 1.00 93.00 96 ASP A CA 1
ATOM 779 C C . ASP A 1 96 ? -6.935 -12.508 1.840 1.00 93.00 96 ASP A C 1
ATOM 781 O O . ASP A 1 96 ? -6.588 -12.966 0.750 1.00 93.00 96 ASP A O 1
ATOM 785 N N . SER A 1 97 ? -8.106 -12.792 2.410 1.00 89.56 97 SER A N 1
ATOM 786 C CA . SER A 1 97 ? -9.081 -13.708 1.811 1.00 89.56 97 SER A CA 1
ATOM 787 C C . SER A 1 97 ? -9.766 -13.139 0.564 1.00 89.56 97 SER A C 1
ATOM 789 O O . SER A 1 97 ? -10.028 -13.884 -0.378 1.00 89.56 97 SER A O 1
ATOM 791 N N . MET A 1 98 ? -10.035 -11.830 0.526 1.00 89.25 98 MET A N 1
ATOM 792 C CA . MET A 1 98 ? -10.776 -11.198 -0.574 1.00 89.25 98 MET A CA 1
ATOM 793 C C . MET A 1 98 ? -9.907 -10.760 -1.757 1.00 89.25 98 MET A C 1
ATOM 795 O O . MET A 1 98 ? -10.406 -10.664 -2.877 1.00 89.25 98 MET A O 1
ATOM 799 N N . PHE A 1 99 ? -8.634 -10.437 -1.523 1.00 92.69 99 PHE A N 1
ATOM 800 C CA . PHE A 1 99 ? -7.762 -9.820 -2.522 1.00 92.69 99 PHE A CA 1
ATOM 801 C C . PHE A 1 99 ? -6.346 -10.396 -2.519 1.00 92.69 99 PHE A C 1
ATOM 803 O O . PHE A 1 99 ? -5.884 -10.828 -3.575 1.00 92.69 99 PHE A O 1
ATOM 810 N N . THR A 1 100 ? -5.644 -10.389 -1.380 1.00 93.06 100 THR A N 1
ATOM 811 C CA . THR A 1 100 ? -4.188 -10.613 -1.355 1.00 93.06 100 THR A CA 1
ATOM 812 C C . THR A 1 100 ? -3.818 -12.007 -1.862 1.00 93.06 100 THR A C 1
ATOM 814 O O . THR A 1 100 ? -2.879 -12.142 -2.647 1.00 93.06 100 THR A O 1
ATOM 817 N N . GLU A 1 101 ? -4.588 -13.037 -1.491 1.00 92.25 101 GLU A N 1
ATOM 818 C CA . GLU A 1 101 ? -4.370 -14.413 -1.949 1.00 92.25 101 GLU A CA 1
ATOM 819 C C . GLU A 1 101 ? -4.496 -14.531 -3.472 1.00 92.25 101 GLU A C 1
ATOM 821 O O . GLU A 1 101 ? -3.593 -15.026 -4.149 1.00 92.25 101 GLU A O 1
ATOM 826 N N . TRP A 1 102 ? -5.586 -14.004 -4.033 1.00 92.88 102 TRP A N 1
ATOM 827 C CA . TRP A 1 102 ? -5.807 -13.997 -5.475 1.00 92.88 102 TRP A CA 1
ATOM 828 C C . TRP A 1 102 ? -4.736 -13.180 -6.202 1.00 92.88 102 TRP A C 1
ATOM 830 O O . TRP A 1 102 ? -4.152 -13.652 -7.178 1.00 92.88 102 TRP A O 1
ATOM 840 N N . TYR A 1 103 ? -4.395 -11.994 -5.703 1.00 93.38 103 TYR A N 1
ATOM 841 C CA . TYR A 1 103 ? -3.390 -11.142 -6.328 1.00 93.38 103 TYR A CA 1
ATOM 842 C C . TYR A 1 103 ? -1.998 -11.789 -6.327 1.00 93.38 103 TYR A C 1
ATOM 844 O O . TYR A 1 103 ? -1.273 -11.728 -7.322 1.00 93.38 103 TYR A O 1
ATOM 852 N N . ARG A 1 104 ? -1.653 -12.524 -5.264 1.00 91.19 104 ARG A N 1
ATOM 853 C CA . ARG A 1 104 ? -0.438 -13.344 -5.211 1.00 91.19 104 ARG A CA 1
ATOM 854 C C . ARG A 1 104 ? -0.398 -14.379 -6.339 1.00 91.19 104 ARG A C 1
ATOM 856 O O . ARG A 1 104 ? 0.661 -14.596 -6.923 1.00 91.19 104 ARG A O 1
ATOM 863 N N . THR A 1 105 ? -1.526 -15.005 -6.687 1.00 90.31 105 THR A N 1
ATOM 864 C CA . THR A 1 105 ? -1.576 -15.938 -7.832 1.00 90.31 105 THR A CA 1
ATOM 865 C C . THR A 1 105 ? -1.333 -15.244 -9.172 1.00 90.31 105 THR A C 1
ATOM 867 O O . THR A 1 105 ? -0.635 -15.801 -10.019 1.00 90.31 105 THR A O 1
ATOM 870 N N . ILE A 1 106 ? -1.806 -14.004 -9.341 1.00 90.38 106 ILE A N 1
ATOM 871 C CA . ILE A 1 106 ? -1.509 -13.198 -10.533 1.00 90.38 106 ILE A CA 1
ATOM 872 C C . ILE A 1 106 ? -0.008 -12.922 -10.620 1.00 90.38 106 ILE A C 1
ATOM 874 O O . ILE A 1 106 ? 0.586 -13.144 -11.674 1.00 90.38 106 ILE A O 1
ATOM 878 N N . LEU A 1 107 ? 0.621 -12.504 -9.515 1.00 89.62 107 LEU A N 1
ATOM 879 C CA . LEU A 1 107 ? 2.064 -12.243 -9.474 1.00 89.62 107 LEU A CA 1
ATOM 880 C C . LEU A 1 107 ? 2.892 -13.485 -9.848 1.00 89.62 107 LEU A C 1
ATOM 882 O O . LEU A 1 107 ? 3.880 -13.368 -10.572 1.00 89.62 107 LEU A O 1
ATOM 886 N N . LYS A 1 108 ? 2.448 -14.684 -9.446 1.00 86.19 108 LYS A N 1
ATOM 887 C CA . LYS A 1 108 ? 3.063 -15.953 -9.881 1.00 86.19 108 LYS A CA 1
ATOM 888 C C . LYS A 1 108 ? 2.932 -16.176 -11.393 1.00 86.19 108 LYS A C 1
ATOM 890 O O . LYS A 1 108 ? 3.876 -16.642 -12.029 1.00 86.19 108 LYS A O 1
ATOM 895 N N . ALA A 1 109 ? 1.780 -15.844 -11.973 1.00 86.94 109 ALA A N 1
ATOM 896 C CA . ALA A 1 109 ? 1.477 -16.091 -13.383 1.00 86.94 109 ALA A CA 1
ATOM 897 C C . ALA A 1 109 ? 2.150 -15.102 -14.353 1.00 86.94 109 ALA A C 1
ATOM 899 O O . ALA A 1 109 ? 2.380 -15.438 -15.512 1.00 86.94 109 ALA A O 1
ATOM 900 N N . VAL A 1 110 ? 2.486 -13.885 -13.913 1.00 85.00 110 VAL A N 1
ATOM 901 C CA . VAL A 1 110 ? 3.114 -12.871 -14.788 1.00 85.00 110 VAL A CA 1
ATOM 902 C C . VAL A 1 110 ? 4.613 -13.097 -15.030 1.00 85.00 110 VAL A C 1
ATOM 904 O O . VAL A 1 110 ? 5.188 -12.443 -15.905 1.00 85.00 110 VAL A O 1
ATOM 907 N N . HIS A 1 111 ? 5.226 -14.045 -14.310 1.00 82.88 111 HIS A N 1
ATOM 908 C CA . HIS A 1 111 ? 6.632 -14.444 -14.446 1.00 82.88 111 HIS A CA 1
ATOM 909 C C . HIS A 1 111 ? 7.626 -13.271 -14.333 1.00 82.88 111 HIS A C 1
ATOM 911 O O . HIS A 1 111 ? 8.573 -13.179 -15.108 1.00 82.88 111 HIS A O 1
ATOM 917 N N . MET A 1 112 ? 7.399 -12.356 -13.386 1.00 86.56 112 MET A N 1
ATOM 918 C CA . MET A 1 112 ? 8.402 -11.345 -13.023 1.00 86.56 112 MET A CA 1
ATOM 919 C C . MET A 1 112 ? 9.473 -11.987 -12.142 1.00 86.56 112 MET A C 1
ATOM 921 O O . MET A 1 112 ? 9.123 -12.810 -11.292 1.00 86.56 112 MET A O 1
ATOM 925 N N . SER A 1 113 ? 10.753 -11.621 -12.287 1.00 88.62 113 SER A N 1
ATOM 926 C CA . SER A 1 113 ? 11.763 -12.145 -11.363 1.00 88.62 113 SER A CA 1
ATOM 927 C C . SER A 1 113 ? 11.484 -11.701 -9.921 1.00 88.62 113 SER A C 1
ATOM 929 O O . SER A 1 113 ? 10.902 -10.632 -9.694 1.00 88.62 113 SER A O 1
ATOM 931 N N . PRO A 1 114 ? 11.944 -12.474 -8.920 1.00 88.50 114 PRO A N 1
ATOM 932 C CA . PRO A 1 114 ? 11.839 -12.066 -7.524 1.00 88.50 114 PRO A CA 1
ATOM 933 C C . PRO A 1 114 ? 12.520 -10.718 -7.264 1.00 88.50 114 PRO A C 1
ATOM 935 O O . PRO A 1 114 ? 11.991 -9.911 -6.506 1.00 88.50 114 PRO A O 1
ATOM 938 N N . GLN A 1 115 ? 13.644 -10.444 -7.938 1.00 91.06 115 GLN A N 1
ATOM 939 C CA . GLN A 1 115 ? 14.370 -9.180 -7.808 1.00 91.06 115 GLN A CA 1
ATOM 940 C C . GLN A 1 115 ? 13.536 -7.994 -8.306 1.00 91.06 115 GLN A C 1
ATOM 942 O O . GLN A 1 115 ? 13.429 -6.994 -7.602 1.00 91.06 115 GLN A O 1
ATOM 947 N N . PHE A 1 116 ? 12.897 -8.118 -9.475 1.00 93.62 116 PHE A N 1
ATOM 948 C CA . PHE A 1 116 ? 12.026 -7.070 -10.014 1.00 93.62 116 PHE A CA 1
ATOM 949 C C . PHE A 1 116 ? 10.878 -6.741 -9.052 1.00 93.62 116 PHE A C 1
ATOM 951 O O . PHE A 1 116 ? 10.578 -5.571 -8.798 1.00 93.62 116 PHE A O 1
ATOM 958 N N . LEU A 1 117 ? 10.249 -7.771 -8.474 1.00 94.06 117 LEU A N 1
ATOM 959 C CA . LEU A 1 117 ? 9.190 -7.583 -7.485 1.00 94.06 117 LEU A CA 1
ATOM 960 C C . LEU A 1 117 ? 9.733 -6.915 -6.215 1.00 94.06 117 LEU A C 1
ATOM 962 O O . LEU A 1 117 ? 9.183 -5.900 -5.796 1.00 94.06 117 LEU A O 1
ATOM 966 N N . GLN A 1 118 ? 10.826 -7.418 -5.634 1.00 95.00 118 GLN A N 1
ATOM 967 C CA . GLN A 1 118 ? 11.450 -6.832 -4.439 1.00 95.00 118 GLN A CA 1
ATOM 968 C C . GLN A 1 118 ? 11.790 -5.354 -4.639 1.00 95.00 118 GLN A C 1
ATOM 970 O O . GLN A 1 118 ? 11.468 -4.518 -3.794 1.00 95.00 118 GLN A O 1
ATOM 975 N N . ASP A 1 119 ? 12.373 -5.014 -5.785 1.00 97.06 119 ASP A N 1
ATOM 976 C CA . ASP A 1 119 ? 12.715 -3.641 -6.128 1.00 97.06 119 ASP A CA 1
ATOM 977 C C . ASP A 1 119 ? 11.479 -2.762 -6.314 1.00 97.06 119 ASP A C 1
ATOM 979 O O . ASP A 1 119 ? 11.485 -1.594 -5.916 1.00 97.06 119 ASP A O 1
ATOM 983 N N . THR A 1 120 ? 10.402 -3.321 -6.867 1.00 97.44 120 THR A N 1
ATOM 984 C CA . THR A 1 120 ? 9.107 -2.642 -7.005 1.00 97.44 120 THR A CA 1
ATOM 985 C C . THR A 1 120 ? 8.494 -2.328 -5.647 1.00 97.44 120 THR A C 1
ATOM 987 O O . THR A 1 120 ? 8.167 -1.170 -5.386 1.00 97.44 120 THR A O 1
ATOM 990 N N . PHE A 1 121 ? 8.393 -3.310 -4.750 1.00 97.69 121 PHE A N 1
ATOM 991 C CA . PHE A 1 121 ? 7.827 -3.098 -3.415 1.00 97.69 121 PHE A CA 1
ATOM 992 C C . PHE A 1 121 ? 8.711 -2.192 -2.547 1.00 97.69 121 PHE A C 1
ATOM 994 O O . PHE A 1 121 ? 8.190 -1.330 -1.839 1.00 97.69 121 PHE A O 1
ATOM 1001 N N . LYS A 1 122 ? 10.042 -2.297 -2.653 1.00 98.06 122 LYS A N 1
ATOM 1002 C CA . LYS A 1 122 ? 10.970 -1.376 -1.980 1.00 98.06 122 LYS A CA 1
ATOM 1003 C C . LYS A 1 122 ? 10.793 0.059 -2.474 1.00 98.06 122 LYS A C 1
ATOM 1005 O O . LYS A 1 122 ? 10.723 0.982 -1.668 1.00 98.06 122 LYS A O 1
ATOM 1010 N N . SER A 1 123 ? 10.695 0.252 -3.790 1.00 98.44 123 SER A N 1
ATOM 1011 C CA . SER A 1 123 ? 10.426 1.568 -4.376 1.00 98.44 123 SER A CA 1
ATOM 1012 C C . SER A 1 123 ? 9.071 2.115 -3.920 1.00 98.44 123 SER A C 1
ATOM 1014 O O . SER A 1 123 ? 8.978 3.289 -3.576 1.00 98.44 123 SER A O 1
ATOM 1016 N N . TRP A 1 124 ? 8.041 1.269 -3.828 1.00 98.62 124 TRP A N 1
ATOM 1017 C CA . TRP A 1 124 ? 6.723 1.662 -3.330 1.00 98.62 124 TRP A CA 1
ATOM 1018 C C . TRP A 1 124 ? 6.764 2.180 -1.893 1.00 98.62 124 TRP A C 1
ATOM 1020 O O . TRP A 1 124 ? 6.225 3.253 -1.631 1.00 98.62 124 TRP A O 1
ATOM 1030 N N . GLN A 1 125 ? 7.468 1.496 -0.989 1.00 98.44 125 GLN A N 1
ATOM 1031 C CA . GLN A 1 125 ? 7.648 1.965 0.389 1.00 98.44 125 GLN A CA 1
ATOM 1032 C C . GLN A 1 125 ? 8.361 3.323 0.451 1.00 98.44 125 GLN A C 1
ATOM 1034 O O . GLN A 1 125 ? 7.889 4.230 1.133 1.00 98.44 125 GLN A O 1
ATOM 1039 N N . VAL A 1 126 ? 9.437 3.502 -0.323 1.00 98.44 126 VAL A N 1
ATOM 1040 C CA . VAL A 1 126 ? 10.156 4.786 -0.404 1.00 98.44 126 VAL A CA 1
ATOM 1041 C C . VAL A 1 126 ? 9.251 5.898 -0.938 1.00 98.44 126 VAL A C 1
ATOM 1043 O O . VAL A 1 126 ? 9.225 6.996 -0.392 1.00 98.44 126 VAL A O 1
ATOM 1046 N N . GLN A 1 127 ? 8.479 5.632 -1.993 1.00 98.69 127 GLN A N 1
ATOM 1047 C CA . GLN A 1 127 ? 7.592 6.640 -2.574 1.00 98.69 127 GLN A CA 1
ATOM 1048 C C . GLN A 1 127 ? 6.446 7.014 -1.634 1.00 98.69 127 GLN A C 1
ATOM 1050 O O . GLN A 1 127 ? 6.041 8.174 -1.615 1.00 98.69 127 GLN A O 1
ATOM 1055 N N . LEU A 1 128 ? 5.947 6.077 -0.826 1.00 98.62 128 LEU A N 1
ATOM 1056 C CA . LEU A 1 128 ? 4.982 6.382 0.229 1.00 98.62 128 LEU A CA 1
ATOM 1057 C C . LEU A 1 128 ? 5.589 7.304 1.292 1.00 98.62 128 LEU A C 1
ATOM 1059 O O . LEU A 1 128 ? 4.962 8.297 1.644 1.00 98.62 128 LEU A O 1
ATOM 1063 N N . GLU A 1 129 ? 6.808 7.025 1.754 1.00 98.38 129 GLU A N 1
ATOM 1064 C CA . GLU A 1 129 ? 7.510 7.864 2.734 1.00 98.38 129 GLU A CA 1
ATOM 1065 C C . GLU A 1 129 ? 7.785 9.283 2.209 1.00 98.38 129 GLU A C 1
ATOM 1067 O O . GLU A 1 129 ? 7.629 10.254 2.942 1.00 98.38 129 GLU A O 1
ATOM 1072 N N . VAL A 1 130 ? 8.138 9.420 0.928 1.00 98.38 130 VAL A N 1
ATOM 1073 C CA . VAL A 1 130 ? 8.398 10.722 0.289 1.00 98.38 130 VAL A CA 1
ATOM 1074 C C . VAL A 1 130 ? 7.120 11.544 0.088 1.00 98.38 130 VAL A C 1
ATOM 1076 O O . VAL A 1 130 ? 7.147 12.769 0.206 1.00 98.38 130 VAL A O 1
ATOM 1079 N N . ASN A 1 131 ? 6.006 10.902 -0.275 1.00 98.50 131 ASN A N 1
ATOM 1080 C CA . ASN A 1 131 ? 4.791 11.609 -0.695 1.00 98.50 131 ASN A CA 1
ATOM 1081 C C . ASN A 1 131 ? 3.788 11.871 0.434 1.00 98.50 131 ASN A C 1
ATOM 1083 O O . ASN A 1 131 ? 2.897 12.710 0.250 1.00 98.50 131 ASN A O 1
ATOM 1087 N N . LEU A 1 132 ? 3.889 11.141 1.544 1.00 98.56 132 LEU A N 1
ATOM 1088 C CA . LEU A 1 132 ? 2.964 11.223 2.669 1.00 98.56 132 LEU A CA 1
ATOM 1089 C C . LEU A 1 132 ? 3.594 11.969 3.844 1.00 98.56 132 LEU A C 1
ATOM 1091 O O . LEU A 1 132 ? 4.804 11.945 4.056 1.00 98.56 132 LEU A O 1
ATOM 1095 N N . THR A 1 133 ? 2.755 12.598 4.659 1.00 98.56 133 THR A N 1
ATOM 1096 C CA . THR A 1 133 ? 3.172 13.092 5.972 1.00 98.56 133 THR A CA 1
ATOM 1097 C C . THR A 1 133 ? 3.648 11.943 6.863 1.00 98.56 133 THR A C 1
ATOM 1099 O O . THR A 1 133 ? 3.196 10.802 6.731 1.00 98.56 133 THR A O 1
ATOM 1102 N N . ALA A 1 134 ? 4.534 12.247 7.816 1.00 98.25 134 ALA A N 1
ATOM 1103 C CA . ALA A 1 134 ? 5.072 11.254 8.746 1.00 98.25 134 ALA A CA 1
ATOM 1104 C C . ALA A 1 134 ? 3.967 10.506 9.517 1.00 98.25 134 ALA A C 1
ATOM 1106 O O . ALA A 1 134 ? 4.041 9.286 9.656 1.00 98.25 134 ALA A O 1
ATOM 1107 N N . ASP A 1 135 ? 2.916 11.210 9.948 1.00 98.00 135 ASP A N 1
ATOM 1108 C CA . ASP A 1 135 ? 1.785 10.619 10.674 1.00 98.00 135 ASP A CA 1
ATOM 1109 C C . ASP A 1 135 ? 0.979 9.654 9.794 1.00 98.00 135 ASP A C 1
ATOM 1111 O O . ASP A 1 135 ? 0.674 8.529 10.201 1.00 98.00 135 ASP A O 1
ATOM 1115 N N . THR A 1 136 ? 0.666 10.061 8.561 1.00 98.56 136 THR A N 1
ATOM 1116 C CA . THR A 1 136 ? -0.054 9.217 7.599 1.00 98.56 136 THR A CA 1
ATOM 1117 C C . THR A 1 136 ? 0.777 8.000 7.204 1.00 98.56 136 THR A C 1
ATOM 1119 O O . THR A 1 136 ? 0.260 6.880 7.187 1.00 98.56 136 THR A O 1
ATOM 1122 N N . HIS A 1 137 ? 2.074 8.186 6.950 1.00 98.56 137 HIS A N 1
ATOM 1123 C CA . HIS A 1 137 ? 2.985 7.085 6.661 1.00 98.56 137 HIS A CA 1
ATOM 1124 C C . HIS A 1 137 ? 3.074 6.109 7.843 1.00 98.56 137 HIS A C 1
ATOM 1126 O O . HIS A 1 137 ? 2.952 4.902 7.644 1.00 98.56 137 HIS A O 1
ATOM 1132 N N . ALA A 1 138 ? 3.199 6.605 9.078 1.00 98.25 138 ALA A N 1
ATOM 1133 C CA . ALA A 1 138 ? 3.258 5.768 10.274 1.00 98.25 138 ALA A CA 1
ATOM 1134 C C . ALA A 1 138 ? 1.993 4.913 10.461 1.00 98.25 138 ALA A C 1
ATOM 1136 O O . ALA A 1 138 ? 2.103 3.739 10.825 1.00 98.25 138 ALA A O 1
ATOM 1137 N N . LEU A 1 139 ? 0.809 5.467 10.172 1.00 97.81 139 LEU A N 1
ATOM 1138 C CA . LEU A 1 139 ? -0.459 4.730 10.207 1.00 97.81 139 LEU A CA 1
ATOM 1139 C C . LEU A 1 139 ? -0.556 3.670 9.103 1.00 97.81 139 LEU A C 1
ATOM 1141 O O . LEU A 1 139 ? -1.077 2.581 9.345 1.00 97.81 139 LEU A O 1
ATOM 1145 N N . LEU A 1 140 ? -0.074 3.976 7.899 1.00 98.44 140 LEU A N 1
ATOM 1146 C CA . LEU A 1 140 ? -0.198 3.109 6.728 1.00 98.44 140 LEU A CA 1
ATOM 1147 C C . LEU A 1 140 ? 0.843 1.977 6.701 1.00 98.44 140 LEU A C 1
ATOM 1149 O O . LEU A 1 140 ? 0.544 0.868 6.249 1.00 98.44 140 LEU A O 1
ATOM 1153 N N . ARG A 1 141 ? 2.056 2.245 7.196 1.00 98.12 141 ARG A N 1
ATOM 1154 C CA . ARG A 1 141 ? 3.235 1.372 7.091 1.00 98.12 141 ARG A CA 1
ATOM 1155 C C . ARG A 1 141 ? 2.980 -0.090 7.486 1.00 98.12 141 ARG A C 1
ATOM 1157 O O . ARG A 1 141 ? 3.393 -0.953 6.715 1.00 98.12 141 ARG A O 1
ATOM 1164 N N . PRO A 1 142 ? 2.289 -0.423 8.597 1.00 98.06 142 PRO A N 1
ATOM 1165 C CA . PRO A 1 142 ? 2.050 -1.823 8.960 1.00 98.06 142 PRO A CA 1
ATOM 1166 C C . PRO A 1 142 ? 1.278 -2.612 7.891 1.00 98.06 142 PRO A C 1
ATOM 1168 O O . PRO A 1 142 ? 1.547 -3.790 7.677 1.00 98.06 142 PRO A O 1
ATOM 1171 N N . TYR A 1 143 ? 0.346 -1.966 7.187 1.00 97.88 143 TYR A N 1
ATOM 1172 C CA . TYR A 1 143 ? -0.485 -2.609 6.163 1.00 97.88 143 TYR A CA 1
ATOM 1173 C C . TYR A 1 143 ? 0.269 -2.784 4.844 1.00 97.88 143 TYR A C 1
ATOM 1175 O O . TYR A 1 143 ? 0.115 -3.797 4.168 1.00 97.88 143 TYR A O 1
ATOM 1183 N N . VAL A 1 144 ? 1.124 -1.819 4.501 1.00 98.12 144 VAL A N 1
ATOM 1184 C CA . VAL A 1 144 ? 2.026 -1.910 3.342 1.00 98.12 144 VAL A CA 1
ATOM 1185 C C . VAL A 1 144 ? 3.074 -2.995 3.558 1.00 98.12 144 VAL A C 1
ATOM 1187 O O . VAL A 1 144 ? 3.352 -3.761 2.636 1.00 98.12 144 VAL A O 1
ATOM 1190 N N . GLN A 1 145 ? 3.618 -3.097 4.774 1.00 97.56 145 GLN A N 1
ATOM 1191 C CA . GLN A 1 145 ? 4.553 -4.157 5.138 1.00 97.56 145 GL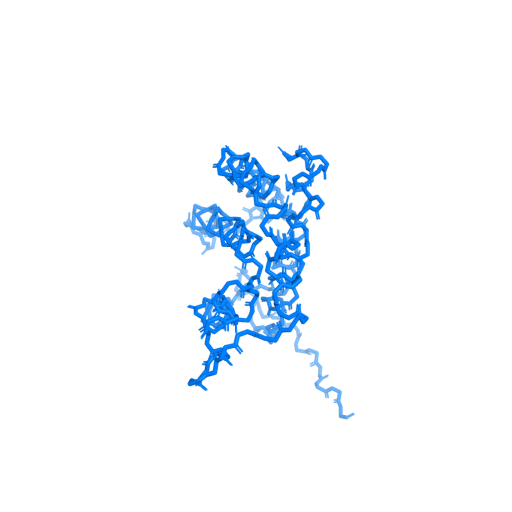N A CA 1
ATOM 1192 C C . GLN A 1 145 ? 3.885 -5.530 5.028 1.00 97.56 145 GLN A C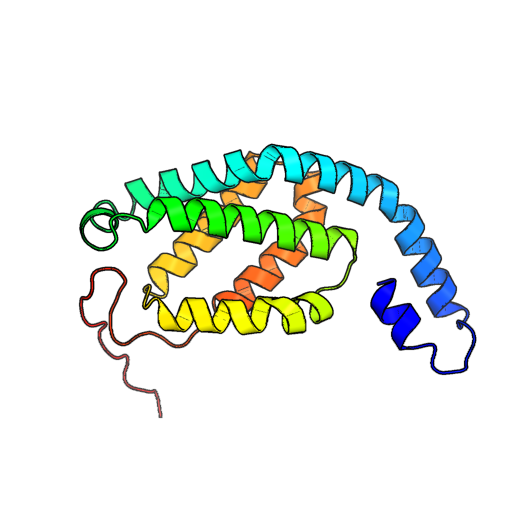 1
ATOM 1194 O O . GLN A 1 145 ? 4.402 -6.395 4.330 1.00 97.56 145 GLN A O 1
ATOM 1199 N N . HIS A 1 146 ? 2.687 -5.689 5.604 1.00 96.88 146 HIS A N 1
ATOM 1200 C CA . HIS A 1 146 ? 1.896 -6.918 5.482 1.00 96.88 146 HIS A CA 1
ATOM 1201 C C . HIS A 1 146 ? 1.669 -7.326 4.020 1.00 96.88 146 HIS A C 1
ATOM 1203 O O . HIS A 1 146 ? 1.950 -8.462 3.647 1.00 96.88 146 HIS A O 1
ATOM 1209 N N . LEU A 1 147 ? 1.212 -6.397 3.170 1.00 96.81 147 LEU A N 1
ATOM 1210 C CA . LEU A 1 147 ? 1.026 -6.667 1.741 1.00 96.81 147 LEU A CA 1
ATOM 1211 C C . LEU A 1 147 ? 2.343 -7.046 1.056 1.00 96.81 147 LEU A C 1
ATOM 1213 O O . LEU A 1 147 ? 2.361 -7.970 0.250 1.00 96.81 147 LEU A O 1
ATOM 1217 N N . THR A 1 148 ? 3.438 -6.352 1.373 1.00 96.06 148 THR A N 1
ATOM 1218 C CA . THR A 1 148 ? 4.760 -6.636 0.801 1.00 96.06 148 THR A CA 1
ATOM 1219 C C . THR A 1 148 ? 5.212 -8.050 1.158 1.00 96.06 148 THR A C 1
ATOM 1221 O O . THR A 1 148 ? 5.536 -8.827 0.262 1.00 96.06 148 THR A O 1
ATOM 1224 N N . ASP A 1 149 ? 5.171 -8.412 2.439 1.00 94.62 149 ASP A N 1
ATOM 1225 C CA . ASP A 1 149 ? 5.605 -9.726 2.922 1.00 94.62 149 ASP A CA 1
ATOM 1226 C C . ASP A 1 149 ? 4.746 -10.850 2.335 1.00 94.62 149 ASP A C 1
ATOM 1228 O O . ASP A 1 149 ? 5.260 -11.879 1.888 1.00 94.62 149 ASP A O 1
ATOM 1232 N N . PHE A 1 150 ? 3.430 -10.638 2.263 1.00 94.31 150 PHE A N 1
ATOM 1233 C CA . PHE A 1 150 ? 2.509 -11.625 1.713 1.00 94.31 150 PHE A CA 1
ATOM 1234 C C . PHE A 1 150 ? 2.705 -11.822 0.203 1.00 94.31 150 PHE A C 1
ATOM 1236 O O . PHE A 1 150 ? 2.729 -12.958 -0.283 1.00 94.31 150 PHE A O 1
ATOM 1243 N N . LEU A 1 151 ? 2.834 -10.729 -0.556 1.00 93.81 151 LEU A N 1
ATOM 1244 C CA . LEU A 1 151 ? 2.907 -10.754 -2.020 1.00 93.81 151 LEU A CA 1
ATOM 1245 C C . LEU A 1 151 ? 4.290 -11.137 -2.552 1.00 93.81 151 LEU A C 1
ATOM 1247 O O . LEU A 1 151 ? 4.375 -11.674 -3.655 1.00 93.81 151 LEU A O 1
ATOM 1251 N N . LEU A 1 152 ? 5.356 -10.910 -1.781 1.00 91.62 152 LEU A N 1
ATOM 1252 C CA . LEU A 1 152 ? 6.704 -11.381 -2.112 1.00 91.62 152 LEU A CA 1
ATOM 1253 C C . LEU A 1 152 ? 6.932 -12.853 -1.763 1.00 91.62 152 LEU A C 1
ATOM 1255 O O . LEU A 1 152 ? 7.906 -13.440 -2.234 1.00 91.62 152 LEU A O 1
ATOM 1259 N N . ASN A 1 153 ? 6.025 -13.482 -1.011 1.00 87.12 153 ASN A N 1
ATOM 1260 C CA . ASN A 1 153 ? 6.040 -14.923 -0.776 1.00 87.12 153 ASN A CA 1
ATOM 1261 C C . ASN A 1 153 ? 5.521 -15.698 -2.006 1.00 87.12 153 ASN A C 1
ATOM 1263 O O . ASN A 1 153 ? 4.474 -16.359 -1.987 1.00 87.12 153 ASN A O 1
ATOM 1267 N N . VAL A 1 154 ? 6.244 -15.570 -3.119 1.00 79.06 154 VAL A N 1
ATOM 1268 C CA . VAL A 1 154 ? 5.987 -16.251 -4.390 1.00 79.06 154 VAL A CA 1
ATOM 1269 C C . VAL A 1 154 ? 7.178 -17.139 -4.765 1.00 79.06 154 VAL A C 1
ATOM 1271 O O . VAL A 1 154 ? 8.325 -16.726 -4.600 1.00 79.06 154 VAL A O 1
ATOM 1274 N N . PRO A 1 155 ? 6.942 -18.367 -5.267 1.00 73.69 155 PRO A N 1
ATOM 1275 C CA . PRO A 1 155 ? 8.018 -19.235 -5.722 1.00 73.69 155 PRO A CA 1
ATOM 1276 C C . PRO A 1 155 ? 8.758 -18.600 -6.901 1.00 73.69 155 PRO A C 1
ATOM 1278 O O . PRO A 1 155 ? 8.157 -17.918 -7.734 1.00 73.69 155 PRO A O 1
ATOM 1281 N N . VAL A 1 156 ? 10.065 -18.855 -6.978 1.00 73.38 156 VAL A N 1
ATOM 1282 C CA . VAL A 1 156 ? 10.927 -18.326 -8.038 1.00 73.38 156 VAL A CA 1
ATOM 1283 C C . VAL A 1 156 ? 10.457 -18.865 -9.399 1.00 73.38 156 VAL A C 1
ATOM 1285 O O . VAL A 1 156 ? 10.392 -20.085 -9.577 1.00 73.38 156 VAL A O 1
ATOM 1288 N N . PRO A 1 157 ? 10.108 -18.001 -10.370 1.00 72.81 157 PRO A N 1
ATOM 1289 C CA . PRO A 1 157 ? 9.703 -18.450 -11.695 1.00 72.81 157 PRO A CA 1
ATOM 1290 C C . PRO A 1 157 ? 10.884 -19.047 -12.471 1.00 72.81 157 PRO A C 1
ATOM 1292 O O . PRO A 1 157 ? 12.044 -18.732 -12.234 1.00 72.81 157 PRO A O 1
ATOM 1295 N N . VAL A 1 158 ? 10.590 -19.888 -13.465 1.00 74.12 158 VAL A N 1
ATOM 1296 C CA . VAL A 1 158 ? 11.618 -20.510 -14.327 1.00 74.12 158 VAL A CA 1
ATOM 1297 C C . VAL A 1 158 ? 12.326 -19.478 -15.220 1.00 74.12 158 VAL A C 1
ATOM 1299 O O . VAL A 1 158 ? 13.451 -19.702 -15.670 1.00 74.12 158 VAL A O 1
ATOM 1302 N N . LYS A 1 159 ? 11.664 -18.352 -15.501 1.00 74.12 159 LYS A N 1
ATOM 1303 C CA . LYS A 1 159 ? 12.165 -17.250 -16.327 1.00 74.12 159 LYS A CA 1
ATOM 1304 C C . LYS A 1 159 ? 11.993 -15.917 -15.599 1.00 74.12 159 LYS A C 1
ATOM 1306 O O . LYS A 1 159 ? 11.052 -15.780 -14.823 1.00 74.12 159 LYS A O 1
ATOM 1311 N N . ASP A 1 160 ? 12.881 -14.968 -15.872 1.00 76.50 160 ASP A N 1
ATOM 1312 C CA . ASP A 1 160 ? 12.780 -13.585 -15.405 1.00 76.50 160 ASP A CA 1
ATOM 1313 C C . ASP A 1 160 ? 11.814 -12.745 -16.262 1.00 76.50 160 ASP A C 1
ATOM 1315 O O . ASP A 1 160 ? 11.274 -13.208 -17.273 1.00 76.50 160 ASP A O 1
ATOM 1319 N N . GLU A 1 161 ? 11.621 -11.481 -15.877 1.00 75.44 161 GLU A N 1
ATOM 1320 C CA . GLU A 1 161 ? 10.774 -10.513 -16.582 1.00 75.44 161 GLU A CA 1
ATOM 1321 C C . GLU A 1 161 ? 11.234 -10.221 -18.017 1.00 75.44 161 GLU A C 1
ATOM 1323 O O . GLU A 1 161 ? 10.455 -9.698 -18.818 1.00 75.44 161 GLU A O 1
ATOM 1328 N N . THR A 1 162 ? 12.477 -10.581 -18.356 1.00 74.69 162 THR A N 1
ATOM 1329 C CA . THR A 1 162 ? 13.042 -10.465 -19.704 1.00 74.69 162 THR A CA 1
ATO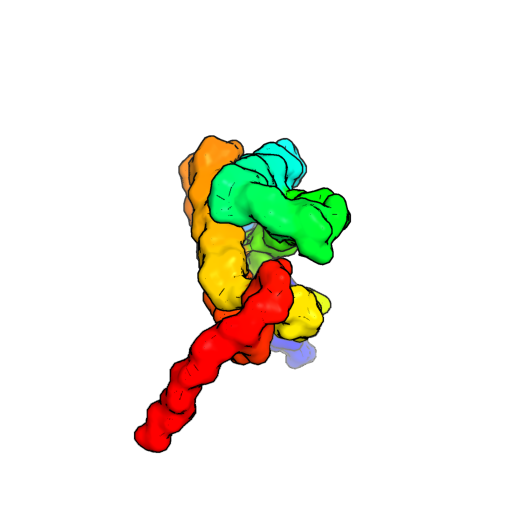M 1330 C C . THR A 1 162 ? 12.884 -11.745 -20.534 1.00 74.69 162 THR A C 1
ATOM 1332 O O . THR A 1 162 ? 13.223 -11.781 -21.717 1.00 74.69 162 THR A O 1
ATOM 1335 N N . GLY A 1 163 ? 12.342 -12.812 -19.940 1.00 69.69 163 GLY A N 1
ATOM 1336 C CA . GLY A 1 163 ? 12.169 -14.116 -20.570 1.00 69.69 163 GLY A CA 1
ATOM 1337 C C . GLY A 1 163 ? 13.418 -15.002 -20.544 1.00 69.69 163 GLY A C 1
ATOM 1338 O O . GLY A 1 163 ? 13.377 -16.109 -21.098 1.00 69.69 163 GLY A O 1
ATOM 1339 N N . ARG A 1 164 ? 14.507 -14.570 -19.896 1.00 75.94 164 ARG A N 1
ATOM 1340 C CA . ARG A 1 164 ? 15.715 -15.384 -19.706 1.00 75.94 164 ARG A CA 1
ATOM 1341 C C . ARG A 1 164 ? 15.472 -16.396 -18.596 1.00 75.94 164 ARG A C 1
ATOM 1343 O O . ARG A 1 164 ? 14.778 -16.108 -17.627 1.00 75.94 164 ARG A O 1
ATOM 1350 N N . ARG A 1 165 ? 16.014 -17.609 -18.735 1.00 74.62 165 ARG A N 1
ATOM 1351 C CA . ARG A 1 165 ? 15.915 -18.616 -17.669 1.00 74.62 165 ARG A CA 1
ATOM 1352 C C . ARG A 1 165 ? 16.712 -18.155 -16.455 1.00 74.62 165 ARG A C 1
ATOM 1354 O O . ARG A 1 165 ? 17.883 -17.811 -16.593 1.00 74.62 165 ARG A O 1
ATOM 1361 N N . LEU A 1 166 ? 16.085 -18.205 -15.286 1.00 70.69 166 LEU A N 1
ATOM 1362 C CA . LEU A 1 166 ? 16.793 -18.034 -14.025 1.00 70.69 166 LEU A CA 1
ATOM 1363 C C . LEU A 1 166 ? 17.589 -19.313 -13.740 1.00 70.69 166 LEU A C 1
ATOM 1365 O O . LEU A 1 166 ? 17.100 -20.420 -13.986 1.00 70.69 166 LEU A O 1
ATOM 1369 N N . ALA A 1 167 ? 18.826 -19.169 -13.259 1.00 66.06 167 ALA A N 1
ATOM 1370 C CA . ALA A 1 167 ? 19.599 -20.311 -12.788 1.00 66.06 167 ALA A CA 1
ATOM 1371 C C . ALA A 1 167 ? 18.813 -20.967 -11.644 1.00 66.06 167 ALA A C 1
ATOM 1373 O O . ALA A 1 167 ? 18.504 -20.309 -10.650 1.00 66.06 167 ALA A O 1
ATOM 1374 N N . GLN A 1 168 ? 18.430 -22.236 -11.805 1.00 57.75 168 GLN A N 1
ATOM 1375 C CA . GLN A 1 168 ? 17.777 -22.966 -10.725 1.00 57.75 168 GLN A CA 1
ATOM 1376 C C . GLN A 1 168 ? 18.776 -23.076 -9.576 1.00 57.75 168 GLN A C 1
ATOM 1378 O O . GLN A 1 168 ? 19.828 -23.692 -9.731 1.00 57.75 168 GLN A O 1
ATOM 1383 N N . ILE A 1 169 ? 18.457 -22.465 -8.437 1.00 55.69 169 ILE A N 1
ATOM 1384 C CA . ILE A 1 169 ? 19.142 -22.786 -7.188 1.00 55.69 169 ILE A CA 1
ATOM 1385 C C . ILE A 1 169 ? 18.762 -24.246 -6.905 1.00 55.69 169 ILE A C 1
ATOM 1387 O O . ILE A 1 169 ? 17.560 -24.525 -6.827 1.00 55.69 169 ILE A O 1
ATOM 1391 N N . PRO A 1 170 ? 19.720 -25.192 -6.842 1.00 43.12 170 PRO A N 1
ATOM 1392 C CA . PRO A 1 170 ? 19.391 -26.570 -6.516 1.00 43.12 170 PRO A CA 1
ATOM 1393 C C . PRO A 1 170 ? 18.651 -26.570 -5.182 1.00 43.12 170 PRO A C 1
ATOM 1395 O O . PRO A 1 170 ? 19.086 -25.910 -4.239 1.00 43.12 170 PRO A O 1
ATOM 1398 N N . ALA A 1 171 ? 17.503 -27.250 -5.136 1.00 44.06 171 ALA A N 1
ATOM 1399 C CA . ALA A 1 171 ? 16.744 -27.404 -3.907 1.00 44.06 171 ALA A CA 1
ATOM 1400 C C . ALA A 1 171 ? 17.682 -28.007 -2.857 1.00 44.06 171 ALA A C 1
ATOM 1402 O O . ALA A 1 171 ? 18.154 -29.132 -3.026 1.00 44.06 171 ALA A O 1
ATOM 1403 N N . SER A 1 172 ? 18.014 -27.226 -1.831 1.00 43.69 172 SER A N 1
ATOM 1404 C CA . SER A 1 172 ? 18.748 -27.715 -0.674 1.00 43.69 172 SER A CA 1
ATOM 1405 C C . SER A 1 172 ? 17.938 -28.866 -0.078 1.00 43.69 172 SER A C 1
ATOM 1407 O O . SER A 1 172 ? 16.774 -28.664 0.275 1.00 43.69 172 SER A O 1
ATOM 1409 N N . VAL A 1 173 ? 18.538 -30.057 -0.065 1.00 38.41 173 VAL A N 1
ATOM 1410 C CA . VAL A 1 173 ? 18.020 -31.275 0.580 1.00 38.41 173 VAL A CA 1
ATOM 1411 C C . VAL A 1 173 ? 17.951 -31.075 2.087 1.00 38.41 173 VAL A C 1
ATOM 1413 O O . VAL A 1 173 ? 18.905 -30.471 2.630 1.00 38.41 173 VAL A O 1
#

Secondary structure (DSSP, 8-state):
-HHHHHHT-TT-PPPHHHHHHHHHHHHHHHHHHHHHHHHHHHHHHHHHHHHHHHHHH-TTHHHH-TTHHHHHHHHHHHHHHHHHHHHHHT-HHHHIIIIIHHHHHHHHHTT--HHHHHHHHHHHHHHHHHHS-HHHHHHHHHHHHHHHHHHH--PPPSB-TTSPBPPPPP---

Sequence (173 aa):
MLLSVMTKLDGRYLKSRERADLKAYIGTIRNRRTAYDEIRRKALPVAEGVIAEQRKRYPDFAKIRPQGFEKGTRDIHSLTNIAANMMLQEATEFYDSMFTEWYRTILKAVHMSPQFLQDTFKSWQVQLEVNLTADTHALLRPYVQHLTDFLLNVPVPVKDETGRRLAQIPASV